Protein AF-A0A7Z9PTI2-F1 (afdb_monomer_lite)

Sequence (68 aa):
MKKAIITAALLLLTTVAPQAICTMSCDTCGGGGVCQLCEGSGKDSSGGVCYVCSGSKHCYVCEGKGQF

pLDDT: mean 82.77, std 16.35, range [51.31, 97.38]

Radius of gyration: 23.24 Å; chains: 1; bounding box: 33×20×71 Å

Structure (mmCIF, N/CA/C/O backbone):
data_AF-A0A7Z9PTI2-F1
#
_entry.id   AF-A0A7Z9PTI2-F1
#
loop_
_atom_site.group_PDB
_atom_site.id
_atom_site.type_symbol
_atom_site.label_atom_id
_atom_site.label_alt_id
_atom_site.label_comp_id
_atom_site.label_asym_id
_atom_site.label_entity_id
_atom_site.label_seq_id
_atom_site.pdbx_PDB_ins_code
_atom_site.Cartn_x
_atom_site.Cartn_y
_atom_site.Cartn_z
_atom_site.occupancy
_atom_site.B_iso_or_equiv
_atom_site.auth_seq_id
_atom_site.auth_comp_id
_atom_site.auth_asym_id
_atom_site.auth_atom_id
_atom_site.pdbx_PDB_model_num
ATOM 1 N N . MET A 1 1 ? -21.422 11.021 54.811 1.00 53.78 1 MET A N 1
ATOM 2 C CA . MET A 1 1 ? -20.112 11.134 54.125 1.00 53.78 1 MET A CA 1
ATOM 3 C C . MET A 1 1 ? -19.701 9.844 53.403 1.00 53.78 1 MET A C 1
ATOM 5 O O . MET A 1 1 ? -19.411 9.914 52.223 1.00 53.78 1 MET A O 1
ATOM 9 N N . LYS A 1 2 ? -19.767 8.655 54.028 1.00 55.38 2 LYS A N 1
ATOM 10 C CA . LYS A 1 2 ? -19.364 7.368 53.403 1.00 55.38 2 LYS A CA 1
ATOM 11 C C . LYS A 1 2 ? -20.189 6.908 52.182 1.00 55.38 2 LYS A C 1
ATOM 13 O O . LYS A 1 2 ? -19.653 6.226 51.322 1.00 55.38 2 LYS A O 1
ATOM 18 N N . LYS A 1 3 ? -21.469 7.296 52.075 1.00 51.31 3 LYS A N 1
ATOM 19 C CA . LYS A 1 3 ? -22.353 6.874 50.966 1.00 51.31 3 LYS A CA 1
ATOM 20 C C . LYS A 1 3 ? -21.987 7.492 49.607 1.00 51.31 3 LYS A C 1
ATOM 22 O O . LYS A 1 3 ? -22.198 6.840 48.599 1.00 51.31 3 LYS A O 1
ATOM 27 N N . ALA A 1 4 ? -21.405 8.695 49.587 1.00 54.81 4 ALA A N 1
ATOM 28 C CA . ALA A 1 4 ? -21.044 9.398 48.349 1.00 54.81 4 ALA A CA 1
ATOM 29 C C . ALA A 1 4 ? -19.844 8.766 47.619 1.00 54.81 4 ALA A C 1
ATOM 31 O O . ALA A 1 4 ? -19.735 8.858 46.402 1.00 54.81 4 ALA A O 1
ATOM 32 N N . ILE A 1 5 ? -18.964 8.091 48.364 1.00 58.91 5 ILE A N 1
ATOM 33 C CA . ILE A 1 5 ? -17.767 7.435 47.819 1.00 58.91 5 ILE A CA 1
ATOM 34 C C . ILE A 1 5 ? -18.161 6.174 47.034 1.00 58.91 5 ILE A C 1
ATOM 36 O O . ILE A 1 5 ? -17.584 5.877 45.994 1.00 58.91 5 ILE A O 1
ATOM 40 N N . ILE A 1 6 ? -19.190 5.460 47.502 1.00 57.94 6 ILE A N 1
ATOM 41 C CA . ILE A 1 6 ? -19.653 4.211 46.883 1.00 57.94 6 ILE A CA 1
ATOM 42 C C . ILE A 1 6 ? -20.357 4.497 45.548 1.00 57.94 6 ILE A C 1
ATOM 44 O O . ILE A 1 6 ? -20.150 3.775 44.577 1.00 57.94 6 ILE A O 1
ATOM 48 N N . THR A 1 7 ? -21.136 5.580 45.458 1.00 56.56 7 THR A N 1
ATOM 49 C CA . THR A 1 7 ? -21.799 5.982 44.207 1.00 56.56 7 THR A CA 1
ATOM 50 C C . THR A 1 7 ? -20.814 6.471 43.146 1.00 56.56 7 THR A C 1
ATOM 52 O O . THR A 1 7 ? -21.003 6.172 41.971 1.00 56.56 7 THR A O 1
ATOM 55 N N . ALA A 1 8 ? -19.740 7.165 43.538 1.00 57.16 8 ALA A N 1
ATOM 56 C CA . ALA A 1 8 ? -18.702 7.610 42.604 1.00 57.16 8 ALA A CA 1
ATOM 57 C C . ALA A 1 8 ? -17.905 6.436 42.002 1.00 57.16 8 ALA A C 1
ATOM 59 O O . ALA A 1 8 ? -17.570 6.459 40.820 1.00 57.16 8 ALA A O 1
ATOM 60 N N . ALA A 1 9 ? -17.658 5.382 42.786 1.00 58.12 9 ALA A N 1
ATOM 61 C CA . ALA A 1 9 ? -16.982 4.177 42.306 1.00 58.12 9 ALA A CA 1
ATOM 62 C C . ALA A 1 9 ? -17.824 3.392 41.281 1.00 58.12 9 ALA A C 1
ATOM 64 O O . ALA A 1 9 ? -17.277 2.811 40.348 1.00 58.12 9 ALA A O 1
ATOM 65 N N . LEU A 1 10 ? -19.154 3.410 41.419 1.00 56.88 10 LEU A N 1
ATOM 66 C CA . LEU A 1 10 ? -20.063 2.703 40.513 1.00 56.88 10 LEU A CA 1
ATOM 67 C C . LEU A 1 10 ? -20.201 3.396 39.143 1.00 56.88 10 LEU A C 1
ATOM 69 O O . LEU A 1 10 ? -20.355 2.725 38.128 1.00 56.88 10 LEU A O 1
ATOM 73 N N . LEU A 1 11 ? -20.092 4.728 39.105 1.00 56.16 11 LEU A N 1
ATOM 74 C CA . LEU A 1 11 ? -20.141 5.540 37.878 1.00 56.16 11 LEU A CA 1
ATOM 75 C C . LEU A 1 11 ? -18.874 5.422 37.011 1.00 56.16 11 LEU A C 1
ATOM 77 O O . LEU A 1 11 ? -18.928 5.677 35.811 1.00 56.16 11 LEU A O 1
ATOM 81 N N . LEU A 1 12 ? -17.745 5.002 37.590 1.00 56.28 12 LEU A N 1
ATOM 82 C CA . LEU A 1 12 ? -16.501 4.737 36.854 1.00 56.28 12 LEU A CA 1
ATOM 83 C C . LEU A 1 12 ? -16.493 3.365 36.161 1.00 56.28 12 LEU A C 1
ATOM 85 O O . LEU A 1 12 ? -15.682 3.142 35.271 1.00 56.28 12 LEU A O 1
ATOM 89 N N . LEU A 1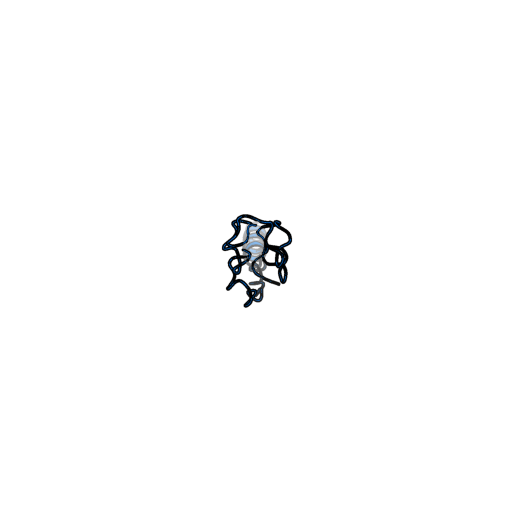 13 ? -17.394 2.453 36.538 1.00 56.22 13 LEU A N 1
ATOM 90 C CA . LEU A 1 13 ? -17.497 1.110 35.949 1.00 56.22 13 LEU A CA 1
ATOM 91 C C . LEU A 1 13 ? -18.373 1.065 34.689 1.00 56.22 13 LEU A C 1
ATOM 93 O O . LEU A 1 13 ? -18.362 0.067 33.976 1.00 56.22 13 LEU A O 1
ATOM 97 N N . THR A 1 14 ? -19.112 2.134 34.386 1.00 59.25 14 THR A N 1
ATOM 98 C CA . THR A 1 14 ? -19.927 2.235 33.164 1.00 59.25 14 THR A CA 1
ATOM 99 C C . THR A 1 14 ? -19.184 2.918 32.018 1.00 59.25 14 THR A C 1
ATOM 101 O O . THR A 1 14 ? -19.824 3.389 31.077 1.00 59.25 14 THR A O 1
ATOM 104 N N . THR A 1 15 ? -17.849 3.014 32.076 1.00 58.88 15 THR A N 1
ATOM 105 C CA . THR A 1 15 ? -17.052 3.469 30.933 1.00 58.88 15 THR A CA 1
ATOM 106 C C . THR A 1 15 ? -17.325 2.538 29.765 1.00 58.88 15 THR A C 1
ATOM 108 O O . THR A 1 15 ? -16.940 1.370 29.776 1.00 58.88 15 THR A O 1
ATOM 111 N N . VAL A 1 16 ? -18.060 3.082 28.801 1.00 63.41 16 VAL A N 1
ATOM 112 C CA . VAL A 1 16 ? -18.441 2.491 27.525 1.00 63.41 16 VAL A CA 1
ATOM 113 C C . VAL A 1 16 ? -17.251 1.700 26.992 1.00 63.41 16 VAL A C 1
ATOM 115 O O . VAL A 1 16 ? -16.203 2.280 26.707 1.00 63.41 16 VAL A O 1
ATOM 118 N N . ALA A 1 17 ? -17.384 0.373 26.927 1.00 64.75 17 ALA A N 1
ATOM 119 C CA . ALA A 1 17 ? -16.376 -0.456 26.287 1.00 64.75 17 ALA A CA 1
ATOM 120 C C . ALA A 1 17 ? -16.146 0.109 24.874 1.00 64.75 17 ALA A C 1
ATOM 122 O O . ALA A 1 17 ? -17.137 0.431 24.205 1.00 64.75 17 ALA A O 1
ATOM 123 N N . PR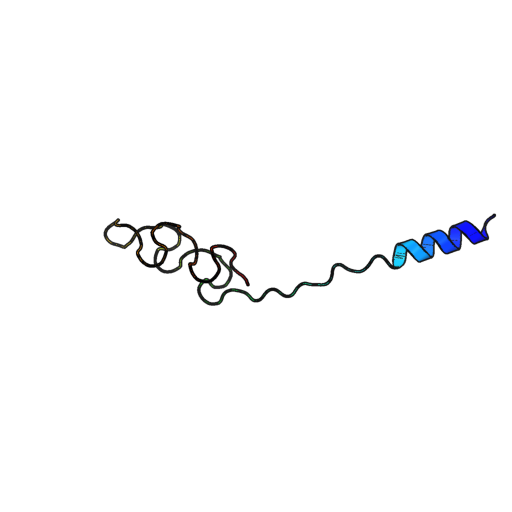O A 1 18 ? -14.890 0.288 24.422 1.00 65.31 18 PRO A N 1
ATOM 124 C CA . PRO A 1 18 ? -14.633 0.724 23.061 1.00 65.31 18 PRO A CA 1
ATOM 125 C C . PRO A 1 18 ? -15.343 -0.260 22.140 1.00 65.31 18 PRO A C 1
ATOM 127 O O . PRO A 1 18 ? -15.067 -1.459 22.151 1.00 65.31 18 PRO A O 1
ATOM 130 N N . GLN A 1 19 ? -16.343 0.251 21.428 1.00 65.00 19 GLN A N 1
ATOM 131 C CA . GLN A 1 19 ? -17.137 -0.539 20.508 1.00 65.00 19 GLN A CA 1
ATOM 132 C C . GLN A 1 19 ? -16.146 -1.113 19.502 1.00 65.00 19 GLN A C 1
ATOM 134 O O . GLN A 1 19 ? -15.394 -0.353 18.892 1.00 65.00 19 GLN A O 1
ATOM 139 N N . ALA A 1 20 ? -16.076 -2.438 19.390 1.00 64.69 20 ALA A N 1
ATOM 140 C CA . ALA A 1 20 ? -15.269 -3.069 18.363 1.00 64.69 20 ALA A CA 1
ATOM 141 C C . ALA A 1 20 ? -15.846 -2.626 17.013 1.00 64.69 20 ALA A C 1
ATOM 143 O O . ALA A 1 20 ? -16.889 -3.118 16.584 1.00 64.69 20 ALA A O 1
ATOM 144 N N . ILE A 1 21 ? -15.218 -1.632 16.383 1.00 71.19 21 ILE A N 1
ATOM 145 C CA . ILE A 1 21 ? -15.571 -1.213 15.031 1.00 71.19 21 ILE A CA 1
ATOM 146 C C . ILE A 1 21 ? -15.018 -2.306 14.124 1.00 71.19 21 ILE A C 1
ATOM 148 O O . ILE A 1 21 ? -13.825 -2.332 13.820 1.00 71.19 21 ILE A O 1
ATOM 152 N N . CYS A 1 22 ? -15.875 -3.256 13.756 1.00 72.75 22 CYS A N 1
ATOM 153 C CA . CYS A 1 22 ? -15.552 -4.242 12.738 1.00 72.75 22 CYS A CA 1
ATOM 154 C C . CYS A 1 22 ? -15.355 -3.491 11.418 1.00 72.75 22 CYS A C 1
ATOM 156 O O . CYS A 1 22 ? -16.321 -3.049 10.802 1.00 72.75 22 CYS A O 1
ATOM 158 N N . THR A 1 23 ? -14.100 -3.311 11.018 1.00 83.06 23 THR A N 1
ATOM 159 C CA . THR A 1 23 ? -13.750 -2.800 9.692 1.00 83.06 23 THR A CA 1
ATOM 160 C C . THR A 1 23 ? -13.631 -3.982 8.743 1.00 83.06 23 THR A C 1
ATOM 162 O O . THR A 1 23 ? -13.133 -5.048 9.112 1.00 83.06 23 THR A O 1
ATOM 165 N N . MET A 1 24 ? -14.157 -3.825 7.532 1.00 89.69 24 MET A N 1
ATOM 166 C CA . MET A 1 24 ? -14.075 -4.872 6.521 1.00 89.69 24 MET A CA 1
ATOM 167 C C . MET A 1 24 ? -12.700 -4.787 5.866 1.00 89.69 24 MET A C 1
ATOM 169 O O . MET A 1 24 ? -12.346 -3.751 5.302 1.00 89.69 24 MET A O 1
ATOM 173 N N . SER A 1 25 ? -11.917 -5.863 5.949 1.00 92.88 25 SER A N 1
ATOM 174 C CA . SER A 1 25 ? -10.633 -5.942 5.255 1.00 92.88 25 SER A CA 1
ATOM 175 C C . SER A 1 25 ? -10.837 -5.799 3.748 1.00 92.88 25 SER A C 1
ATOM 177 O O . SER A 1 25 ? -11.792 -6.316 3.176 1.00 92.88 25 SER A O 1
ATOM 179 N N . CYS A 1 26 ? -9.927 -5.089 3.090 1.00 93.69 26 CYS A N 1
ATOM 180 C CA . CYS A 1 26 ? -9.942 -4.964 1.644 1.00 93.69 26 CYS A CA 1
ATOM 181 C C . CYS A 1 26 ? -9.393 -6.247 1.017 1.00 93.69 26 CYS A C 1
ATOM 183 O O . CYS A 1 26 ? -8.177 -6.470 1.011 1.00 93.69 26 CYS A O 1
ATOM 185 N N . ASP A 1 27 ? -10.286 -7.059 0.451 1.00 93.00 27 ASP A N 1
ATOM 186 C CA . ASP A 1 27 ? -9.946 -8.338 -0.184 1.00 93.00 27 ASP A CA 1
ATOM 187 C C . ASP A 1 27 ? -8.898 -8.184 -1.293 1.00 93.00 27 ASP A C 1
ATOM 189 O O . ASP A 1 27 ? -8.008 -9.018 -1.433 1.00 93.00 27 ASP A O 1
ATOM 193 N N . THR A 1 28 ? -8.926 -7.066 -2.031 1.00 90.12 28 THR A N 1
ATOM 194 C CA . THR A 1 28 ? -7.975 -6.793 -3.127 1.00 90.12 28 THR A CA 1
ATOM 195 C C . THR A 1 28 ? -6.519 -6.723 -2.658 1.00 90.12 28 THR A C 1
ATOM 197 O O . THR A 1 28 ? -5.606 -6.940 -3.447 1.00 90.12 28 THR A O 1
ATOM 200 N N . CYS A 1 29 ? -6.274 -6.395 -1.389 1.00 91.88 29 CYS A N 1
ATOM 201 C CA . CYS A 1 29 ? -4.927 -6.386 -0.816 1.00 91.88 29 CYS A CA 1
ATOM 202 C C . CYS A 1 29 ? -4.768 -7.326 0.380 1.00 91.88 29 CYS A C 1
ATOM 204 O O . CYS A 1 29 ? -3.750 -7.252 1.070 1.00 91.88 29 CYS A O 1
ATOM 206 N N . GLY A 1 30 ? -5.764 -8.179 0.645 1.00 90.50 30 GLY A N 1
AT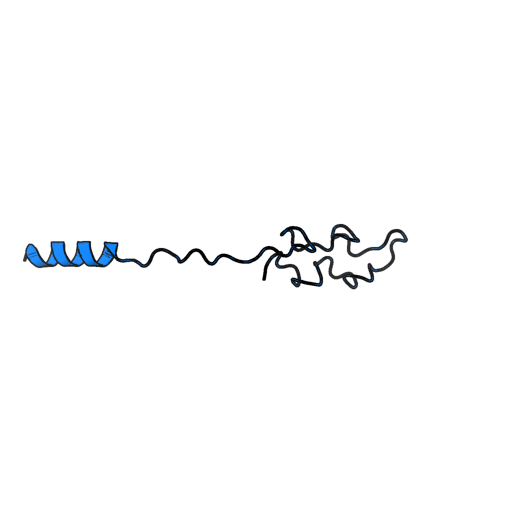OM 207 C CA . GLY A 1 30 ? -5.788 -9.083 1.795 1.00 90.50 30 GLY A CA 1
ATOM 208 C C . GLY A 1 30 ? -5.592 -8.380 3.141 1.00 90.50 30 GLY A C 1
ATOM 209 O O . GLY A 1 30 ? -4.999 -8.958 4.046 1.00 90.50 30 GLY A O 1
ATOM 210 N N . GLY A 1 31 ? -5.998 -7.113 3.264 1.00 93.69 31 GLY A N 1
ATOM 211 C CA . GLY A 1 31 ? -5.761 -6.325 4.477 1.00 93.69 31 GLY A CA 1
ATOM 212 C C . GLY A 1 31 ? -4.435 -5.557 4.533 1.00 93.69 31 GLY A C 1
ATOM 213 O O . GLY A 1 31 ? -4.268 -4.703 5.396 1.00 93.69 31 GLY A O 1
ATOM 214 N N . GLY A 1 32 ? -3.490 -5.807 3.622 1.00 94.69 32 GLY A N 1
ATOM 215 C CA . GLY A 1 32 ? -2.138 -5.237 3.709 1.00 94.69 32 GLY A CA 1
ATOM 216 C C . GLY A 1 32 ? -2.010 -3.784 3.241 1.00 94.69 32 GLY A C 1
ATOM 217 O O . GLY A 1 32 ? -0.992 -3.145 3.491 1.00 94.69 32 GLY A O 1
ATOM 218 N N . GLY A 1 33 ? -2.996 -3.261 2.506 1.00 95.56 33 GLY A N 1
ATOM 219 C CA . GLY A 1 33 ? -2.984 -1.888 1.983 1.00 95.56 33 GLY A CA 1
ATOM 220 C C . GLY A 1 33 ? -1.977 -1.632 0.852 1.00 95.56 33 GLY A C 1
ATOM 221 O O . GLY A 1 33 ? -1.967 -0.559 0.259 1.00 95.56 33 GLY A O 1
ATOM 222 N N . VAL A 1 34 ? -1.152 -2.603 0.477 1.00 96.81 34 VAL A N 1
ATOM 223 C CA . VAL A 1 34 ? -0.175 -2.476 -0.615 1.00 96.81 34 VAL A CA 1
ATOM 224 C C . VAL A 1 34 ? -0.745 -2.927 -1.956 1.00 96.81 34 VAL A C 1
ATOM 226 O O . VAL A 1 34 ? -1.599 -3.812 -2.034 1.00 96.81 34 VAL A O 1
ATOM 229 N N . CYS A 1 35 ? -0.267 -2.310 -3.038 1.00 95.19 35 CYS A N 1
ATOM 230 C CA . CYS A 1 35 ? -0.589 -2.755 -4.389 1.00 95.19 35 CYS A CA 1
ATOM 231 C C . CYS A 1 35 ? 0.027 -4.138 -4.625 1.00 95.19 35 CYS A C 1
ATOM 233 O O . CYS A 1 35 ? 1.250 -4.251 -4.705 1.00 95.19 35 CYS A O 1
ATOM 235 N N . GLN A 1 36 ? -0.813 -5.167 -4.760 1.00 92.88 36 GLN A N 1
ATOM 236 C CA . GLN A 1 36 ? -0.348 -6.542 -4.957 1.00 92.88 36 GLN A CA 1
ATOM 237 C C . GLN A 1 36 ? 0.331 -6.753 -6.310 1.00 92.88 36 GLN A C 1
ATOM 239 O O . GLN A 1 36 ? 1.264 -7.537 -6.402 1.00 92.88 36 GLN A O 1
ATOM 244 N N . LEU A 1 37 ? -0.073 -6.009 -7.345 1.00 91.81 37 LEU A N 1
ATOM 245 C CA . LEU A 1 37 ? 0.479 -6.188 -8.690 1.00 91.81 37 LEU A CA 1
ATOM 246 C C . LEU A 1 37 ? 1.976 -5.853 -8.769 1.00 91.81 37 LEU A C 1
ATOM 248 O O . LEU A 1 37 ? 2.717 -6.494 -9.502 1.00 91.81 37 LEU A O 1
ATOM 252 N N . CYS A 1 38 ? 2.413 -4.835 -8.028 1.00 94.50 38 CYS A N 1
ATOM 253 C CA . CYS A 1 38 ? 3.818 -4.439 -7.963 1.00 94.50 38 CYS A CA 1
ATOM 254 C C . CYS A 1 38 ? 4.455 -4.729 -6.602 1.00 94.50 38 CYS A C 1
ATOM 256 O O . CYS A 1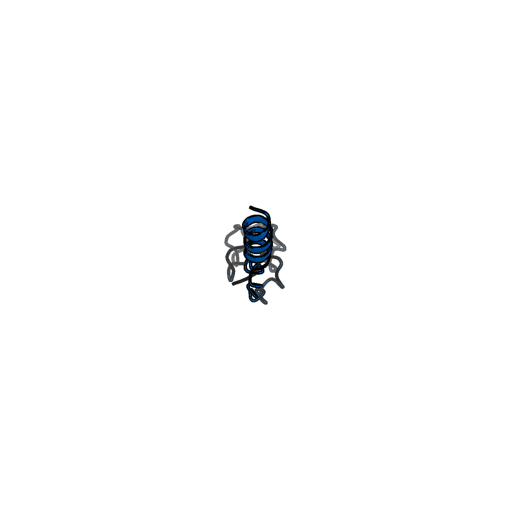 38 ? 5.520 -4.183 -6.322 1.00 94.50 38 CYS A O 1
ATOM 258 N N . GLU A 1 39 ? 3.770 -5.471 -5.729 1.00 94.00 39 GLU A N 1
ATOM 259 C CA . GLU A 1 39 ? 4.205 -5.787 -4.359 1.00 94.00 39 GLU A CA 1
ATOM 260 C C . GLU A 1 39 ? 4.691 -4.553 -3.573 1.00 94.00 39 GLU A C 1
ATOM 262 O O . GLU A 1 39 ? 5.701 -4.569 -2.875 1.00 94.00 39 GLU A O 1
ATOM 267 N N . GLY A 1 40 ? 4.007 -3.417 -3.745 1.00 95.06 40 GLY A N 1
ATOM 268 C CA . GLY A 1 40 ? 4.395 -2.151 -3.110 1.00 95.06 40 GLY A CA 1
ATOM 269 C C . GLY A 1 40 ? 5.676 -1.488 -3.651 1.00 95.06 40 GLY A C 1
ATOM 270 O O . GLY A 1 40 ? 6.071 -0.436 -3.150 1.00 95.06 40 GLY A O 1
ATOM 271 N N . SER A 1 41 ? 6.314 -2.014 -4.700 1.00 96.50 41 SER A N 1
ATOM 272 C CA . SER A 1 41 ? 7.469 -1.355 -5.338 1.00 96.50 41 SER A CA 1
ATOM 273 C C . SER A 1 41 ? 7.084 -0.068 -6.082 1.00 96.50 41 SER A C 1
ATOM 275 O O . SER A 1 41 ? 7.897 0.851 -6.211 1.00 96.50 41 SER A O 1
ATOM 277 N N . GLY A 1 42 ? 5.837 0.006 -6.562 1.00 96.50 42 GLY A N 1
ATOM 278 C CA . GLY A 1 42 ? 5.351 1.071 -7.441 1.00 96.50 42 GLY A CA 1
ATOM 279 C C . GLY A 1 42 ? 5.845 0.935 -8.883 1.00 96.50 42 GLY A C 1
ATOM 280 O O . GLY A 1 42 ? 5.613 1.840 -9.685 1.00 96.50 42 GLY A O 1
ATOM 281 N N . LYS A 1 43 ? 6.508 -0.177 -9.223 1.00 97.38 43 LYS A N 1
ATOM 282 C CA . LYS A 1 43 ? 7.093 -0.416 -10.542 1.00 97.38 43 LYS A CA 1
ATOM 283 C C . LYS A 1 43 ? 6.538 -1.671 -11.206 1.00 97.38 43 LYS A C 1
ATOM 285 O O . LYS A 1 43 ? 6.158 -2.615 -10.519 1.00 97.38 43 LYS A O 1
ATOM 290 N N . ASP A 1 44 ? 6.467 -1.665 -12.529 1.00 94.81 44 ASP A N 1
ATOM 291 C CA . ASP A 1 44 ? 6.184 -2.866 -13.316 1.00 94.81 44 ASP A CA 1
ATOM 292 C C . ASP A 1 44 ? 7.453 -3.717 -13.524 1.00 94.81 44 ASP A C 1
ATOM 294 O O . ASP A 1 44 ? 8.557 -3.346 -13.117 1.00 94.81 44 ASP A O 1
ATOM 298 N N . SER A 1 45 ? 7.301 -4.871 -14.176 1.00 92.75 45 SER A N 1
ATOM 299 C CA . SER A 1 45 ? 8.402 -5.802 -14.459 1.00 92.75 45 SER A CA 1
ATOM 300 C C . SER A 1 45 ? 9.487 -5.230 -15.382 1.00 92.75 45 SER A C 1
ATOM 302 O O . SER A 1 45 ? 10.604 -5.740 -15.392 1.00 92.75 45 SER A O 1
ATOM 304 N N . SER A 1 46 ? 9.185 -4.170 -16.133 1.00 95.19 46 SER A N 1
ATOM 305 C CA . SER A 1 46 ? 10.135 -3.447 -16.987 1.00 95.19 46 SER A CA 1
ATOM 306 C C . SER A 1 46 ? 10.841 -2.310 -16.235 1.00 95.19 46 SER A C 1
ATOM 308 O O . SER A 1 46 ? 11.670 -1.606 -16.812 1.00 95.19 46 SER A O 1
ATOM 310 N N . GLY A 1 47 ? 10.514 -2.102 -14.955 1.00 94.94 47 GLY A N 1
ATOM 311 C CA . GLY A 1 47 ? 11.002 -0.988 -14.144 1.00 94.94 47 GLY A CA 1
ATOM 312 C C . GLY A 1 47 ? 10.264 0.334 -14.384 1.00 94.94 47 GLY A C 1
ATOM 313 O O . GLY A 1 47 ? 10.640 1.343 -13.777 1.00 94.94 47 GLY A O 1
ATOM 314 N N . GLY A 1 48 ? 9.229 0.332 -15.230 1.00 96.25 48 GLY A N 1
ATOM 315 C CA . GLY A 1 48 ? 8.321 1.453 -15.459 1.00 96.25 48 GLY A CA 1
ATOM 316 C C . GLY A 1 48 ? 7.369 1.667 -14.284 1.00 96.25 48 GLY A C 1
ATOM 317 O O . GLY A 1 48 ? 7.401 0.933 -13.300 1.00 96.25 48 GLY A O 1
ATOM 318 N N . VAL A 1 49 ? 6.525 2.697 -14.352 1.00 96.88 49 VAL A N 1
ATOM 319 C CA . VAL A 1 49 ? 5.542 2.983 -13.294 1.00 96.88 49 VAL A CA 1
ATOM 320 C C . VAL A 1 49 ? 4.434 1.931 -13.328 1.00 96.88 49 VAL A C 1
ATOM 322 O O . VAL A 1 49 ? 3.815 1.716 -14.366 1.00 96.88 49 VAL A O 1
ATOM 325 N N . CYS A 1 50 ? 4.138 1.306 -12.184 1.00 96.19 50 CYS A N 1
ATOM 326 C CA . CYS A 1 50 ? 3.026 0.361 -12.089 1.00 96.19 50 CYS A CA 1
ATOM 327 C C . CYS A 1 50 ? 1.702 1.075 -12.391 1.00 96.19 50 CYS A C 1
ATOM 329 O O . CYS A 1 50 ? 1.285 1.944 -11.625 1.00 96.19 50 CYS A O 1
ATOM 331 N N . TYR A 1 51 ? 1.033 0.688 -13.480 1.00 94.56 51 TYR A N 1
ATOM 332 C CA . TYR A 1 51 ? -0.188 1.349 -13.953 1.00 94.56 51 TYR A CA 1
ATOM 333 C C . TYR A 1 51 ? -1.371 1.206 -12.985 1.00 94.56 51 TYR A C 1
ATOM 335 O O . TYR A 1 51 ? -2.204 2.100 -12.903 1.00 94.56 51 TYR A O 1
ATOM 343 N N . VAL A 1 52 ? -1.440 0.104 -12.228 1.00 92.12 52 VAL A N 1
ATOM 344 C CA . VAL A 1 52 ? -2.563 -0.174 -11.313 1.00 92.12 52 VAL A CA 1
ATOM 345 C C . VAL A 1 52 ? -2.566 0.772 -10.121 1.00 92.12 52 VAL A C 1
ATOM 347 O O . VAL A 1 52 ? -3.623 1.214 -9.686 1.00 92.12 52 VAL A O 1
ATOM 350 N N . CYS A 1 53 ? -1.390 1.077 -9.572 1.00 93.50 53 CYS A N 1
ATOM 351 C CA . CYS A 1 53 ? -1.268 2.011 -8.455 1.00 93.50 53 CYS A CA 1
ATOM 352 C C . CYS A 1 53 ? -0.733 3.381 -8.878 1.00 93.50 53 CYS A C 1
ATOM 354 O O . CYS A 1 53 ? -0.498 4.218 -8.010 1.00 93.50 53 CYS A O 1
ATOM 356 N N . SER A 1 54 ? -0.493 3.610 -10.171 1.00 94.56 54 SER A N 1
ATOM 357 C CA . SER A 1 54 ? 0.168 4.809 -10.707 1.00 94.56 54 SER A CA 1
ATOM 358 C C . SER A 1 54 ? 1.450 5.178 -9.946 1.00 94.56 54 SER A C 1
ATOM 360 O O . SER A 1 54 ? 1.731 6.347 -9.695 1.00 94.56 54 SER A O 1
ATOM 362 N N . GLY A 1 55 ? 2.206 4.170 -9.501 1.00 95.25 55 GLY A N 1
ATOM 363 C CA . GLY A 1 55 ? 3.420 4.352 -8.698 1.00 95.25 55 GLY A CA 1
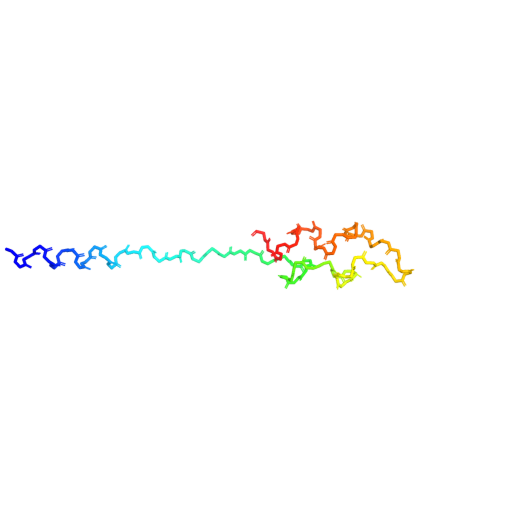ATOM 364 C C . GLY A 1 55 ? 3.206 4.725 -7.226 1.00 95.25 55 GLY A C 1
ATOM 365 O O . GLY A 1 55 ? 4.189 4.833 -6.494 1.00 95.25 55 GLY A O 1
ATOM 366 N N . SER A 1 56 ? 1.962 4.861 -6.754 1.00 95.50 56 SER A N 1
ATOM 367 C CA . SER A 1 56 ? 1.646 5.202 -5.355 1.00 95.50 56 SER A CA 1
ATOM 368 C C . SER A 1 56 ? 2.018 4.110 -4.355 1.00 95.50 56 SER A C 1
ATOM 370 O O . SER A 1 56 ? 2.093 4.390 -3.166 1.00 95.50 56 SER A O 1
ATOM 372 N N . LYS A 1 57 ? 2.255 2.871 -4.817 1.00 96.06 57 LYS A N 1
ATOM 373 C CA . LYS A 1 57 ? 2.553 1.675 -3.998 1.00 96.06 57 LYS A CA 1
ATOM 374 C C . LYS A 1 57 ? 1.375 1.167 -3.162 1.00 96.06 57 LYS A C 1
ATOM 376 O O . LYS A 1 57 ? 1.430 0.054 -2.640 1.00 96.06 57 LYS A O 1
ATOM 381 N N . HIS A 1 58 ? 0.298 1.935 -3.085 1.00 96.31 58 HIS A N 1
ATOM 382 C CA . HIS A 1 58 ? -0.886 1.621 -2.306 1.00 96.31 58 HIS A CA 1
ATOM 383 C C . HIS A 1 58 ? -1.896 0.808 -3.116 1.00 96.31 58 HIS A C 1
ATOM 385 O O . HIS A 1 58 ? -1.981 0.914 -4.342 1.00 96.31 58 HIS A O 1
ATOM 391 N N . CYS A 1 59 ? -2.676 -0.019 -2.422 1.00 95.12 59 CYS A N 1
ATOM 392 C CA . CYS A 1 59 ? -3.850 -0.643 -3.009 1.00 95.12 59 CYS A CA 1
ATOM 393 C C . CYS A 1 59 ? -4.825 0.463 -3.423 1.00 95.12 59 CYS A C 1
ATOM 395 O O . CYS A 1 59 ? -5.270 1.234 -2.574 1.00 95.12 59 CYS A O 1
ATOM 397 N N . TYR A 1 60 ? -5.145 0.532 -4.715 1.00 91.75 60 TYR A N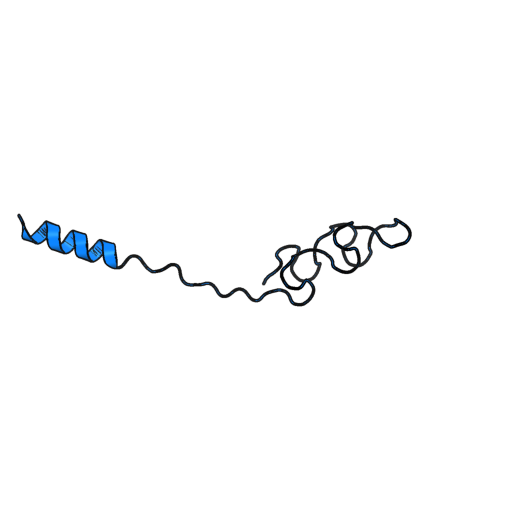 1
ATOM 398 C CA . TYR A 1 60 ? -5.993 1.587 -5.272 1.00 91.75 60 TYR A CA 1
ATOM 399 C C . TYR A 1 60 ? -7.442 1.515 -4.766 1.00 91.75 60 TYR A C 1
ATOM 401 O O . TYR A 1 60 ? -8.130 2.525 -4.749 1.00 91.75 60 TYR A O 1
ATOM 409 N N . VAL A 1 61 ? -7.897 0.333 -4.335 1.00 92.56 61 VAL A N 1
ATOM 410 C CA . VAL A 1 61 ? -9.283 0.103 -3.900 1.00 92.56 61 VAL A CA 1
ATOM 411 C C . VAL A 1 61 ? -9.546 0.675 -2.509 1.00 92.56 61 VAL A C 1
ATOM 413 O O . VAL A 1 61 ? -10.579 1.289 -2.280 1.00 92.56 61 VAL A O 1
ATOM 416 N N . CYS A 1 62 ? -8.613 0.479 -1.575 1.00 94.12 62 CYS A N 1
ATOM 417 C CA . CYS A 1 62 ? -8.735 0.960 -0.194 1.00 94.12 62 CYS A CA 1
ATOM 418 C C . CYS A 1 62 ? -7.769 2.108 0.121 1.00 94.12 62 CYS A C 1
ATOM 420 O O . CYS A 1 62 ? -7.475 2.354 1.289 1.00 94.12 62 CYS A O 1
ATOM 422 N N . GLU A 1 63 ? -7.193 2.733 -0.908 1.00 93.94 63 GLU A N 1
ATOM 423 C CA . GLU A 1 63 ? -6.270 3.871 -0.795 1.00 93.94 63 GLU A CA 1
ATOM 424 C C . GLU A 1 63 ? -5.145 3.660 0.231 1.00 93.94 63 GLU A C 1
ATOM 426 O O . GLU A 1 63 ? -4.802 4.541 1.016 1.00 93.94 63 GLU A O 1
ATOM 431 N N . GLY A 1 64 ? -4.587 2.452 0.281 1.00 94.19 64 GLY A N 1
ATOM 432 C CA . GLY A 1 64 ? -3.496 2.157 1.212 1.00 94.19 64 GLY A CA 1
ATOM 433 C C . GLY A 1 64 ? -3.903 1.717 2.617 1.00 94.19 64 GLY A C 1
ATOM 434 O O . GLY A 1 64 ? -3.038 1.281 3.370 1.00 94.19 64 GLY A O 1
ATOM 435 N N . LYS A 1 65 ? -5.188 1.784 2.981 1.00 94.38 65 LYS A N 1
ATOM 436 C CA . LYS A 1 65 ? -5.645 1.526 4.359 1.00 94.38 65 LYS A CA 1
ATOM 437 C C . LYS A 1 65 ? -5.725 0.050 4.739 1.00 94.38 65 LYS A C 1
ATOM 439 O O . LYS A 1 65 ? -5.731 -0.266 5.920 1.00 94.38 65 LYS A O 1
ATOM 444 N N . GLY A 1 66 ? -5.853 -0.842 3.757 1.00 92.50 66 GLY A N 1
ATOM 445 C CA . GLY A 1 66 ? -6.082 -2.270 3.994 1.00 92.50 66 GLY A CA 1
ATOM 446 C C . GLY A 1 66 ? -7.512 -2.621 4.416 1.00 92.50 66 GLY A C 1
ATOM 447 O O . GLY A 1 66 ? -7.851 -3.793 4.506 1.00 92.50 66 GLY A O 1
ATOM 448 N N . GLN A 1 67 ? -8.382 -1.637 4.621 1.00 93.88 67 GLN A N 1
ATOM 449 C CA . GLN A 1 67 ? -9.749 -1.821 5.107 1.00 93.88 67 GLN A CA 1
ATOM 450 C C . GLN A 1 67 ? -10.655 -0.670 4.645 1.00 93.88 67 GLN A C 1
ATOM 452 O O . GLN A 1 67 ? -10.140 0.386 4.256 1.00 93.88 67 GLN A O 1
ATOM 457 N N . PHE A 1 68 ? -11.971 -0.892 4.686 1.00 86.69 68 PHE A N 1
ATOM 458 C CA . PHE A 1 68 ? -13.013 0.107 4.409 1.00 86.69 68 PHE A CA 1
ATOM 459 C C . PHE A 1 68 ? -13.559 0.736 5.693 1.00 86.69 68 PHE A C 1
ATOM 461 O O . PHE A 1 68 ? -13.746 -0.010 6.686 1.00 86.69 68 PHE A O 1
#

Secondary structure (DSSP, 8-state):
-HHHHHHHHHHTTT--------PPB-GGGTTS-B-TTTTTS-B-TTSSB-TTTTT--B-TTTTTSSB-

Foldseek 3Di:
DVVVVVVVVVVVVPPPDPPPPDWAFDPCCQLQQFRPQCCLQQAHPVRHGDPCCSSVRGRPVVNSRRTD